Protein AF-A0A6C0JPF0-F1 (afdb_monomer_lite)

Secondary structure (DSSP, 8-state):
--PPPPHHHHHHHHHHHHHHHHHHHHHHHHHHHHTT-HHHHH-STT---HHHHHHHHHHHHHHHHHHHHHHHH--TT--------SHHHHHHHHHHHHHHHHHHHHHHHHHHHHHHHHTT-GGG--THHHHHHHHHHHHHHHHHHHHHHHHHHHHHHHHHHT-

Foldseek 3Di:
DQDDDDPVRLVVLVVVLVVVLVLLVVLLVLLVLVVVFPLQVPDPPLHAPSVLVSVLSVVCNVVSVVVSCCSNPDDPPDDPDDDPDPVVVVVVVVVLVVLLVSLVSLLSNLVSVVVSVVVPRPSSPDPSNVVSNVSSVVSVVSNVVVVVVVVVVVVVVVVVVVD

Sequence (163 aa):
MYLYMNTPQKSLVIILYIIITLIFVYTYYYLAQLNTCECFIKNEKYSVNIEFMKFFQVLEIFLFTLYVGMMVFFNSKIVKKKMKTPLPLLLSTISLALLIGINGYMSYNVFNLYNNIKEDCACSSGFFKYFVYYEGIVSFINVLRFVEIFGLIILVFLFNMLK

Radius of gyration: 20.32 Å; chains: 1; bounding box: 49×53×50 Å

pLDDT: mean 86.69, std 12.7, range [35.31, 97.62]

Organism: NCBI:txid1070528

Structure (mmCIF, N/CA/C/O backbone):
data_AF-A0A6C0JPF0-F1
#
_entry.id   AF-A0A6C0JPF0-F1
#
loop_
_atom_site.group_PDB
_atom_site.id
_atom_site.type_symbol
_atom_site.label_atom_id
_atom_site.label_alt_id
_atom_site.label_comp_id
_atom_site.label_asym_id
_atom_site.label_entity_id
_atom_site.label_seq_id
_atom_site.pdbx_PDB_ins_code
_atom_site.Cartn_x
_atom_site.Cartn_y
_atom_site.Cartn_z
_atom_site.occupancy
_atom_site.B_iso_or_equiv
_atom_site.auth_seq_id
_atom_site.auth_comp_id
_atom_site.auth_asym_id
_atom_site.auth_atom_id
_atom_site.pdbx_PDB_model_num
ATOM 1 N N . MET A 1 1 ? 11.630 -4.873 -22.545 1.00 35.31 1 MET A N 1
ATOM 2 C CA . MET A 1 1 ? 11.357 -3.962 -23.676 1.00 35.31 1 MET A CA 1
ATOM 3 C C . MET A 1 1 ? 10.944 -2.628 -23.072 1.00 35.31 1 MET A C 1
ATOM 5 O O . MET A 1 1 ? 9.812 -2.508 -22.639 1.00 35.31 1 MET A O 1
ATOM 9 N N . TYR A 1 2 ? 11.878 -1.689 -22.891 1.00 49.16 2 TYR A N 1
ATOM 10 C CA . TYR A 1 2 ? 11.557 -0.383 -22.300 1.00 49.16 2 TYR A CA 1
ATOM 11 C C . TYR A 1 2 ? 11.171 0.575 -23.427 1.00 49.16 2 TYR A C 1
ATOM 13 O O . TYR A 1 2 ? 12.017 0.932 -24.247 1.00 49.16 2 TYR A O 1
ATOM 21 N N . LEU A 1 3 ? 9.881 0.910 -23.500 1.00 53.88 3 LEU A N 1
ATOM 22 C CA . LEU A 1 3 ? 9.335 1.871 -24.454 1.00 53.88 3 LEU A CA 1
ATOM 23 C C . LEU A 1 3 ? 9.847 3.267 -24.091 1.00 53.88 3 LEU A C 1
ATOM 25 O O . LEU A 1 3 ? 9.712 3.708 -22.952 1.00 53.88 3 LEU A O 1
ATOM 29 N N . TYR A 1 4 ? 10.458 3.950 -25.056 1.00 67.31 4 TYR A N 1
ATOM 30 C CA . TYR A 1 4 ? 10.819 5.354 -24.904 1.00 67.31 4 TYR A CA 1
ATOM 31 C C . TYR A 1 4 ? 9.531 6.170 -24.738 1.00 67.31 4 TYR A C 1
ATOM 33 O O . TYR A 1 4 ? 8.690 6.172 -25.636 1.00 67.31 4 TYR A O 1
ATOM 41 N N . MET A 1 5 ? 9.351 6.816 -23.583 1.00 73.94 5 MET A N 1
ATOM 42 C CA . MET A 1 5 ? 8.176 7.652 -23.340 1.00 73.94 5 MET A CA 1
ATOM 43 C C . MET A 1 5 ? 8.322 8.997 -24.046 1.00 73.94 5 MET A C 1
ATOM 45 O O . MET A 1 5 ? 9.254 9.757 -23.766 1.00 73.94 5 MET A O 1
ATOM 49 N N . ASN A 1 6 ? 7.354 9.325 -24.896 1.00 83.00 6 ASN A N 1
ATOM 50 C CA . ASN A 1 6 ? 7.267 10.644 -25.514 1.00 83.00 6 ASN A CA 1
ATOM 51 C C . ASN A 1 6 ? 6.826 11.695 -24.477 1.00 83.00 6 ASN A C 1
ATOM 53 O O . ASN A 1 6 ? 6.171 11.373 -23.485 1.00 83.00 6 ASN A O 1
ATOM 57 N N . THR A 1 7 ? 7.134 12.971 -24.720 1.00 84.19 7 THR A N 1
ATOM 58 C CA . THR A 1 7 ? 6.789 14.103 -23.837 1.00 84.19 7 THR A CA 1
ATOM 59 C C . THR A 1 7 ? 5.347 14.093 -23.297 1.00 84.19 7 THR A C 1
ATOM 61 O O . THR A 1 7 ? 5.200 14.195 -22.079 1.00 84.19 7 THR A O 1
ATOM 64 N N . PRO A 1 8 ? 4.282 13.891 -24.107 1.00 88.00 8 PRO A N 1
ATOM 65 C CA . PRO A 1 8 ? 2.911 13.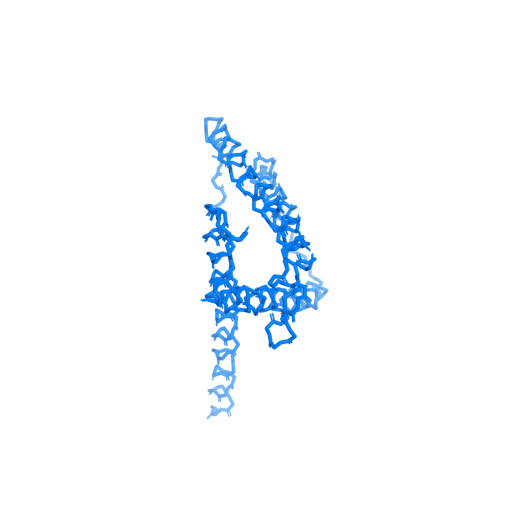871 -23.581 1.00 88.00 8 PRO A CA 1
ATOM 66 C C . PRO A 1 8 ? 2.654 12.722 -22.595 1.00 88.00 8 PRO A C 1
ATOM 68 O O . PRO A 1 8 ? 1.920 12.892 -21.625 1.00 88.00 8 PRO A O 1
ATOM 71 N N . GLN A 1 9 ? 3.293 11.565 -22.793 1.00 88.00 9 GLN A N 1
ATOM 72 C CA . GLN A 1 9 ? 3.166 10.431 -21.874 1.00 88.00 9 GLN A CA 1
ATOM 73 C C . GLN A 1 9 ? 3.822 10.742 -20.526 1.00 88.00 9 GLN A C 1
ATOM 75 O O . GLN A 1 9 ? 3.278 10.387 -19.484 1.00 88.00 9 GLN A O 1
ATOM 80 N N . LYS A 1 10 ? 4.968 11.438 -20.529 1.00 87.88 10 LYS A N 1
ATOM 81 C CA . LYS A 1 10 ? 5.640 11.865 -19.292 1.00 87.88 10 LYS A CA 1
ATOM 82 C C . LYS A 1 10 ? 4.772 12.838 -18.498 1.00 87.88 10 LYS A C 1
ATOM 84 O O . LYS A 1 10 ? 4.604 12.650 -17.298 1.00 87.88 10 LYS A O 1
ATOM 89 N N . SER A 1 11 ? 4.180 13.827 -19.168 1.00 90.88 11 SER A N 1
ATOM 90 C CA . SER A 1 11 ? 3.260 14.778 -18.534 1.00 90.88 11 SER A CA 1
ATOM 91 C C . SER A 1 11 ? 2.055 14.075 -17.909 1.00 90.88 11 SER A C 1
ATOM 93 O O . SER A 1 11 ? 1.725 14.353 -16.759 1.00 90.88 11 SER A O 1
ATOM 95 N N . LEU A 1 12 ? 1.443 13.119 -18.618 1.00 93.75 12 LEU A N 1
ATOM 96 C CA . LEU A 1 12 ? 0.330 12.331 -18.084 1.00 93.75 12 LEU A CA 1
ATOM 97 C C . LEU A 1 12 ? 0.730 11.549 -16.823 1.00 93.75 12 LEU A C 1
ATOM 99 O O . LEU A 1 12 ? 0.009 11.585 -15.829 1.00 93.75 12 LEU A O 1
ATOM 103 N N . VAL A 1 13 ? 1.889 10.882 -16.838 1.00 91.81 13 VAL A N 1
ATOM 104 C CA . VAL A 1 13 ? 2.395 10.140 -15.670 1.00 91.81 13 VAL A CA 1
ATOM 105 C C . VAL A 1 13 ? 2.629 11.063 -14.474 1.00 91.81 13 VAL A C 1
ATOM 107 O O . VAL A 1 13 ? 2.267 10.699 -13.359 1.00 91.81 13 VAL A O 1
ATOM 110 N N . ILE A 1 14 ? 3.170 12.265 -14.688 1.00 93.44 14 ILE A N 1
ATOM 111 C CA . ILE A 1 14 ? 3.379 13.247 -13.612 1.00 93.44 14 ILE A CA 1
ATOM 112 C C . ILE A 1 14 ? 2.041 13.720 -13.024 1.00 93.44 14 ILE A C 1
ATOM 114 O O . ILE A 1 14 ? 1.912 13.812 -11.806 1.00 93.44 14 ILE A O 1
ATOM 118 N N . ILE A 1 15 ? 1.031 13.977 -13.861 1.00 96.38 15 ILE A N 1
ATOM 119 C CA . ILE A 1 15 ? -0.308 14.367 -13.391 1.00 96.38 15 ILE A CA 1
ATOM 120 C C . ILE A 1 15 ? -0.919 13.254 -12.532 1.00 96.38 15 ILE A C 1
ATOM 122 O O . ILE A 1 15 ? -1.377 13.514 -11.420 1.00 96.38 15 ILE A O 1
ATOM 126 N N . LEU A 1 16 ? -0.879 12.008 -13.013 1.00 95.44 16 LEU A N 1
ATOM 127 C CA . LEU A 1 16 ? -1.376 10.853 -12.262 1.00 95.44 16 LEU A CA 1
ATOM 128 C C . LEU A 1 16 ? -0.615 10.657 -10.947 1.00 95.44 16 LEU A C 1
ATOM 130 O O . LEU A 1 16 ? -1.233 10.383 -9.922 1.00 95.44 16 LEU A O 1
ATOM 134 N N . TYR A 1 17 ? 0.705 10.850 -10.958 1.00 95.38 17 TYR A N 1
ATOM 135 C CA . TYR A 1 17 ? 1.533 10.797 -9.756 1.00 95.38 17 TYR A CA 1
ATOM 136 C C . TYR A 1 17 ? 1.073 11.807 -8.699 1.00 95.38 17 TYR A C 1
ATOM 138 O O . TYR A 1 17 ? 0.918 11.432 -7.537 1.00 95.38 17 TYR A O 1
ATOM 146 N N . ILE A 1 18 ? 0.802 13.057 -9.087 1.00 97.38 18 ILE A N 1
ATOM 147 C CA . ILE A 1 18 ? 0.314 14.089 -8.160 1.00 97.38 18 ILE A CA 1
ATOM 148 C C . ILE A 1 18 ? -1.039 13.681 -7.567 1.00 97.38 18 ILE A C 1
ATOM 150 O O . ILE A 1 18 ? -1.209 13.734 -6.351 1.00 97.38 18 ILE A O 1
ATOM 154 N N . ILE A 1 19 ? -1.980 13.226 -8.403 1.00 97.62 19 ILE A N 1
ATOM 155 C CA . ILE A 1 19 ? -3.320 12.807 -7.956 1.00 97.62 19 ILE A CA 1
ATOM 156 C C . ILE A 1 19 ? -3.225 11.653 -6.951 1.00 97.62 19 ILE A C 1
ATOM 158 O O . ILE A 1 19 ? -3.820 11.719 -5.878 1.00 97.62 19 ILE A O 1
ATOM 162 N N . ILE A 1 20 ? -2.455 10.612 -7.271 1.00 95.75 20 ILE A N 1
ATOM 163 C CA . ILE A 1 20 ? -2.297 9.439 -6.402 1.00 95.75 20 ILE A CA 1
ATOM 164 C C . ILE A 1 20 ? -1.583 9.822 -5.099 1.00 95.75 20 ILE A C 1
ATOM 166 O O . ILE A 1 20 ? -2.004 9.411 -4.021 1.00 95.75 20 ILE A O 1
ATOM 170 N N . THR A 1 21 ? -0.556 10.671 -5.168 1.00 96.88 21 THR A N 1
ATOM 171 C CA . THR A 1 21 ? 0.157 11.148 -3.973 1.00 96.88 21 THR A CA 1
ATOM 172 C C . THR A 1 21 ? -0.769 11.931 -3.043 1.00 96.88 21 THR A C 1
ATOM 174 O O . THR A 1 21 ? -0.703 11.753 -1.830 1.00 96.88 21 THR A O 1
ATOM 177 N N . LEU A 1 22 ? -1.676 12.755 -3.583 1.00 97.31 22 LEU A N 1
ATOM 178 C CA . LEU A 1 22 ? -2.685 13.439 -2.771 1.00 97.31 22 LEU A CA 1
ATOM 179 C C . LEU A 1 22 ? -3.591 12.441 -2.040 1.00 97.31 22 LEU A C 1
ATOM 181 O O . LEU A 1 22 ? -3.855 12.630 -0.856 1.00 97.31 22 LEU A O 1
ATOM 185 N N . ILE A 1 23 ? -4.021 11.362 -2.704 1.00 96.94 23 ILE A N 1
ATOM 186 C CA . ILE A 1 23 ? -4.823 10.304 -2.067 1.00 96.94 23 ILE A CA 1
ATOM 187 C C . ILE A 1 23 ? -4.065 9.686 -0.884 1.00 96.94 23 ILE A C 1
ATOM 189 O O . ILE A 1 23 ? -4.643 9.564 0.198 1.00 96.94 23 ILE A O 1
ATOM 193 N N . PHE A 1 24 ? -2.778 9.360 -1.043 1.00 96.12 24 PHE A N 1
ATOM 194 C CA . PHE A 1 24 ? -1.961 8.829 0.056 1.00 96.12 24 PHE A CA 1
ATOM 195 C C . PHE A 1 24 ? -1.817 9.823 1.213 1.00 96.12 24 PHE A C 1
ATOM 197 O O . PHE A 1 24 ? -1.998 9.461 2.374 1.00 96.12 24 PHE A O 1
ATOM 204 N N . VAL A 1 25 ? -1.576 11.103 0.914 1.00 97.56 25 VAL A N 1
ATOM 205 C CA . VAL A 1 25 ? -1.468 12.157 1.935 1.00 97.56 25 VAL A CA 1
ATOM 206 C C . VAL A 1 25 ? -2.774 12.314 2.720 1.00 97.56 25 VAL A C 1
ATOM 208 O O . VAL A 1 25 ? -2.754 12.374 3.950 1.00 97.56 25 VAL A O 1
ATOM 211 N N . TYR A 1 26 ? -3.928 12.337 2.053 1.00 97.31 26 TYR A N 1
ATOM 212 C CA . TYR A 1 26 ? -5.212 12.413 2.754 1.00 97.31 26 TYR A CA 1
ATOM 213 C C . TYR A 1 26 ? -5.538 11.140 3.542 1.00 97.31 26 TYR A C 1
ATOM 215 O O . TYR A 1 26 ? -6.127 11.225 4.621 1.00 97.31 26 TYR A O 1
ATOM 223 N N . THR A 1 27 ? -5.111 9.974 3.057 1.00 97.00 27 THR A N 1
ATOM 224 C CA . THR A 1 27 ? -5.230 8.709 3.793 1.00 97.00 27 THR A CA 1
ATOM 225 C C . THR A 1 27 ? -4.376 8.734 5.063 1.00 97.00 27 THR A C 1
ATOM 227 O O . THR A 1 27 ? -4.857 8.369 6.136 1.00 97.00 27 THR A O 1
ATOM 230 N N . TYR A 1 28 ? -3.160 9.283 4.996 1.00 97.38 28 TYR A N 1
ATOM 231 C CA . TYR A 1 28 ? -2.324 9.540 6.170 1.00 97.38 28 TYR A CA 1
ATOM 232 C C . TYR A 1 28 ? -3.012 10.475 7.177 1.00 97.38 28 TYR A C 1
ATOM 234 O O . TYR A 1 28 ? -3.031 10.182 8.374 1.00 97.38 28 TYR A O 1
ATOM 242 N N . TYR A 1 29 ? -3.614 11.580 6.721 1.00 96.44 29 TYR A N 1
ATOM 243 C CA . TYR A 1 29 ? -4.344 12.493 7.609 1.00 96.44 29 TYR A CA 1
ATOM 244 C C . TYR A 1 29 ? -5.557 11.830 8.263 1.00 96.44 29 TYR A C 1
ATOM 246 O O . TYR A 1 29 ? -5.791 12.032 9.454 1.00 96.44 29 TYR A O 1
ATOM 254 N N . TYR A 1 30 ? -6.294 11.005 7.520 1.00 95.62 30 TYR A N 1
ATOM 255 C CA . TYR A 1 30 ? -7.382 10.207 8.074 1.00 95.62 30 TYR A 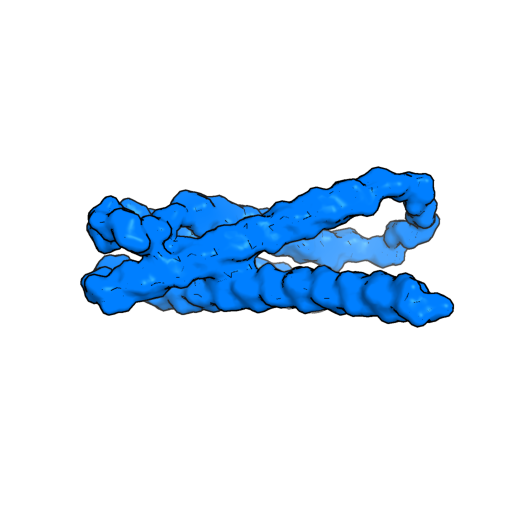CA 1
ATOM 256 C C . TYR A 1 30 ? -6.874 9.277 9.187 1.00 95.62 30 TYR A C 1
ATOM 258 O O . TYR A 1 30 ? -7.398 9.309 10.297 1.00 95.62 30 TYR A O 1
ATOM 266 N N . LEU A 1 31 ? -5.789 8.530 8.952 1.00 95.12 31 LEU A N 1
ATOM 267 C CA . LEU A 1 31 ? -5.161 7.695 9.983 1.00 95.12 31 LEU A CA 1
ATOM 268 C C . LEU A 1 31 ? -4.685 8.519 11.189 1.00 95.12 31 LEU A C 1
ATOM 270 O O . LEU A 1 31 ? -4.792 8.074 12.329 1.00 95.12 31 LEU A O 1
ATOM 274 N N . ALA A 1 32 ? -4.183 9.737 10.973 1.00 94.75 32 ALA A N 1
ATOM 275 C CA . ALA A 1 32 ? -3.797 10.624 12.065 1.00 94.75 32 ALA A CA 1
ATOM 276 C C . ALA A 1 32 ? -4.991 10.974 12.967 1.00 94.75 32 ALA A C 1
ATOM 278 O O . ALA A 1 32 ? -4.850 10.894 14.188 1.00 94.75 32 ALA A O 1
ATOM 279 N N . GLN A 1 33 ? -6.158 11.270 12.383 1.00 93.00 33 GLN A N 1
ATOM 280 C CA . GLN A 1 33 ? -7.397 11.548 13.120 1.00 93.00 33 GLN A CA 1
ATOM 281 C C . GLN A 1 33 ? -7.851 10.346 13.955 1.00 93.00 33 GLN A C 1
ATOM 283 O O . GLN A 1 33 ? -8.254 10.523 15.105 1.00 93.00 33 GLN A O 1
ATOM 288 N N . LEU A 1 34 ? -7.698 9.120 13.444 1.00 91.56 34 LEU A N 1
ATOM 289 C CA . LEU A 1 34 ? -8.076 7.909 14.181 1.00 91.56 34 LEU A CA 1
ATOM 290 C C . LEU A 1 34 ? -7.303 7.717 15.497 1.00 91.56 34 LEU A C 1
ATOM 292 O O . LEU A 1 34 ? -7.823 7.079 16.404 1.00 91.56 34 LEU A O 1
ATOM 296 N N . ASN A 1 35 ? -6.111 8.306 15.663 1.00 88.12 35 ASN A N 1
ATOM 297 C CA . ASN A 1 35 ? -5.391 8.248 16.950 1.00 88.12 35 ASN A CA 1
ATOM 298 C C . ASN A 1 35 ? -6.113 8.998 18.078 1.00 88.12 35 ASN A C 1
ATOM 300 O O . ASN A 1 35 ? -5.863 8.734 19.247 1.00 88.12 35 ASN A O 1
ATOM 304 N N . THR A 1 36 ? -6.985 9.949 17.736 1.00 89.50 36 THR A N 1
ATOM 305 C CA . THR A 1 36 ? -7.758 10.733 18.715 1.00 89.50 36 THR A CA 1
ATOM 306 C C . THR A 1 36 ? -9.129 10.132 19.020 1.00 89.50 36 THR A C 1
ATOM 308 O O . THR A 1 36 ? -9.852 10.627 19.878 1.00 89.50 36 THR A O 1
ATOM 311 N N . CYS A 1 37 ? -9.492 9.051 18.334 1.00 88.69 37 CYS A N 1
ATOM 312 C CA . CYS A 1 37 ? -10.780 8.391 18.474 1.00 88.69 37 CYS A CA 1
ATOM 313 C C . CYS A 1 37 ? -10.789 7.422 19.661 1.00 88.69 37 CYS A C 1
ATOM 315 O O . CYS A 1 37 ? -9.997 6.481 19.712 1.00 88.69 37 CYS A O 1
ATOM 317 N N . GLU A 1 38 ? -11.754 7.576 20.572 1.00 87.31 38 GLU A N 1
ATOM 318 C CA . GLU A 1 38 ? -11.852 6.734 21.774 1.00 87.31 38 GLU A CA 1
ATOM 319 C C . GLU A 1 38 ? -11.962 5.233 21.472 1.00 87.31 38 GLU A C 1
ATOM 321 O O . GLU A 1 38 ? -11.422 4.417 22.219 1.00 87.31 38 GLU A O 1
ATOM 326 N N . CYS A 1 39 ? -12.611 4.867 20.363 1.00 84.81 39 CYS A N 1
ATOM 327 C CA . CYS A 1 39 ? -12.789 3.472 19.959 1.00 84.81 39 CYS A CA 1
ATOM 328 C C . CYS A 1 39 ? -11.458 2.755 19.670 1.00 84.81 39 CYS A C 1
ATOM 330 O O . CYS A 1 39 ? -11.368 1.549 19.864 1.00 84.81 39 CYS A O 1
ATOM 332 N N . PHE A 1 40 ? -10.413 3.487 19.268 1.00 82.94 40 PHE A N 1
ATOM 333 C CA . PHE A 1 40 ? -9.078 2.923 19.038 1.00 82.94 40 PHE A CA 1
ATOM 334 C C . PHE A 1 40 ? -8.166 3.024 20.263 1.00 82.94 40 PHE A C 1
ATOM 336 O O . PHE A 1 40 ? -7.171 2.312 20.333 1.00 82.94 40 PHE A O 1
ATOM 343 N N . ILE A 1 41 ? -8.510 3.874 21.237 1.00 81.44 41 ILE A N 1
ATOM 344 C CA . ILE A 1 41 ? -7.764 4.020 22.495 1.00 81.44 41 ILE A CA 1
ATOM 345 C C . ILE A 1 41 ? -8.183 2.943 23.504 1.00 81.44 41 ILE A C 1
ATOM 347 O O . ILE A 1 41 ? -7.343 2.414 24.223 1.00 81.44 41 ILE A O 1
ATOM 351 N N . LYS A 1 42 ? -9.483 2.626 23.577 1.00 78.19 42 LYS A N 1
ATOM 352 C CA . LYS A 1 42 ? -10.060 1.779 24.637 1.00 78.19 42 LYS A CA 1
ATOM 353 C C . LYS A 1 42 ? -10.234 0.303 24.250 1.00 78.19 42 LYS A C 1
ATOM 355 O O . LYS A 1 42 ? -10.500 -0.511 25.130 1.00 78.19 42 LYS A O 1
ATOM 360 N N . ASN A 1 43 ? -10.132 -0.059 22.968 1.00 74.50 43 ASN A N 1
ATOM 361 C CA . ASN A 1 43 ? -10.391 -1.431 22.518 1.00 74.50 43 ASN A CA 1
ATOM 362 C C . ASN A 1 43 ? -9.114 -2.288 22.535 1.00 74.50 43 ASN A C 1
ATOM 364 O O . ASN A 1 43 ? -8.335 -2.299 21.583 1.00 74.50 43 ASN A O 1
ATOM 368 N N . GLU A 1 44 ? -8.912 -3.036 23.622 1.00 74.75 44 GLU A N 1
ATOM 369 C CA . GLU A 1 44 ? -7.766 -3.948 23.771 1.00 74.75 44 GLU A CA 1
ATOM 370 C C . GLU A 1 44 ? -7.889 -5.217 22.910 1.00 74.75 44 GLU A C 1
ATOM 372 O O . GLU A 1 44 ? -6.878 -5.816 22.539 1.00 74.75 44 GLU A O 1
ATOM 377 N N . LYS A 1 45 ? -9.116 -5.628 22.557 1.00 76.31 45 LYS A N 1
ATOM 378 C CA . LYS A 1 45 ? -9.376 -6.879 21.828 1.00 76.31 45 LYS A CA 1
ATOM 379 C C . LYS A 1 45 ? -8.947 -6.799 20.364 1.00 76.31 45 LYS A C 1
ATOM 381 O O . LYS A 1 45 ? -8.413 -7.770 19.831 1.00 76.31 45 LYS A O 1
ATOM 386 N N . TYR A 1 46 ? -9.171 -5.656 19.722 1.00 77.12 46 TYR A N 1
ATOM 387 C CA . TYR A 1 46 ? -8.748 -5.395 18.347 1.00 77.12 46 TYR A CA 1
ATOM 388 C C . TYR A 1 46 ? -7.783 -4.215 18.323 1.00 77.12 46 TYR A C 1
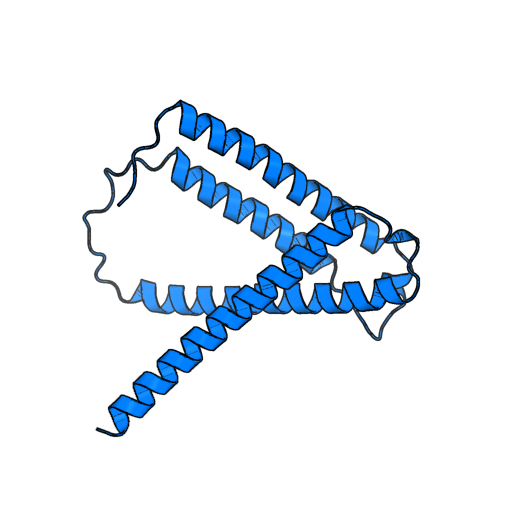ATOM 390 O O . TYR A 1 46 ? -8.063 -3.173 17.735 1.00 77.12 46 TYR A O 1
ATOM 398 N N . SER A 1 47 ? -6.631 -4.366 18.975 1.00 85.12 47 SER A N 1
ATOM 399 C CA . SER A 1 47 ? -5.615 -3.318 18.957 1.00 85.12 47 SER A CA 1
ATOM 400 C C . SER A 1 47 ? -5.149 -3.046 17.519 1.00 85.12 47 SER A C 1
ATOM 402 O O . SER A 1 47 ? -4.819 -3.956 16.748 1.00 85.12 47 SER A O 1
ATOM 404 N N . VAL A 1 48 ? -5.177 -1.768 17.140 1.00 91.19 48 VAL A N 1
ATOM 405 C CA . VAL A 1 48 ? -4.727 -1.282 15.832 1.00 91.19 48 VAL A CA 1
ATOM 406 C C . VAL A 1 48 ? -3.492 -0.432 16.053 1.00 91.19 48 VAL A C 1
ATOM 408 O O . VAL A 1 48 ? -3.527 0.568 16.766 1.00 91.19 48 VAL A O 1
ATOM 411 N N . ASN A 1 49 ? -2.397 -0.795 15.402 1.00 95.12 49 ASN A N 1
ATOM 412 C CA . ASN A 1 49 ? -1.190 0.007 15.383 1.00 95.12 49 ASN A CA 1
ATOM 413 C C . ASN A 1 49 ? -1.284 1.060 14.270 1.00 95.12 49 ASN A C 1
ATOM 415 O O . ASN A 1 49 ? -0.761 0.899 13.166 1.00 95.12 49 ASN A O 1
ATOM 419 N N . ILE A 1 50 ? -1.980 2.155 14.569 1.00 94.44 50 ILE A N 1
ATOM 420 C CA . ILE A 1 50 ? -2.192 3.265 13.631 1.00 94.44 50 ILE A CA 1
ATOM 421 C C . ILE A 1 50 ? -0.860 3.941 13.258 1.00 94.44 50 ILE A C 1
ATOM 423 O O . ILE A 1 50 ? -0.701 4.427 12.136 1.00 94.44 50 ILE A O 1
ATOM 427 N N . GLU A 1 51 ? 0.125 3.963 14.160 1.00 95.88 51 GLU A N 1
ATOM 428 C CA . GLU A 1 51 ? 1.460 4.497 13.866 1.00 95.88 51 GLU A CA 1
ATOM 429 C C . GLU A 1 51 ? 2.163 3.717 12.759 1.00 95.88 51 GLU A C 1
ATOM 431 O O . GLU A 1 51 ? 2.701 4.322 11.831 1.00 95.88 51 GLU A O 1
ATOM 436 N N . PHE A 1 52 ? 2.082 2.388 12.799 1.00 96.69 52 PHE A N 1
ATOM 437 C CA . PHE A 1 52 ? 2.582 1.550 11.723 1.00 96.69 52 PHE A CA 1
ATOM 438 C C . PHE A 1 52 ? 1.853 1.825 10.402 1.00 96.69 52 PHE A C 1
ATOM 440 O O . PHE A 1 52 ? 2.505 1.948 9.371 1.00 96.69 52 PHE A O 1
ATOM 447 N N . MET A 1 53 ? 0.525 1.976 10.412 1.00 97.12 53 MET A N 1
ATOM 448 C CA . MET A 1 53 ? -0.236 2.274 9.187 1.00 97.12 53 MET A CA 1
ATOM 449 C C . MET A 1 53 ? 0.161 3.631 8.579 1.00 97.12 53 MET A C 1
ATOM 451 O O . MET A 1 53 ? 0.299 3.759 7.365 1.00 97.12 53 MET A O 1
ATOM 455 N N . LYS A 1 54 ? 0.419 4.643 9.419 1.00 97.19 54 LYS A N 1
ATOM 456 C CA . LYS A 1 54 ? 0.978 5.936 8.985 1.00 97.19 54 LYS A CA 1
ATOM 457 C C . LYS A 1 54 ? 2.379 5.780 8.389 1.00 97.19 54 LYS A C 1
ATOM 459 O O . LYS A 1 54 ? 2.674 6.380 7.359 1.00 97.19 54 LYS A O 1
ATOM 464 N N . PHE A 1 55 ? 3.241 4.980 9.018 1.00 97.12 55 PHE A N 1
ATOM 465 C CA . PHE A 1 55 ? 4.568 4.668 8.485 1.00 97.12 55 PHE A CA 1
ATOM 466 C C . PHE A 1 55 ? 4.482 3.959 7.126 1.00 97.12 55 PHE A C 1
ATOM 468 O O . PHE A 1 55 ? 5.195 4.337 6.198 1.00 97.12 55 PHE A O 1
ATOM 475 N N . PHE A 1 56 ? 3.582 2.981 6.994 1.00 96.31 56 PHE A N 1
ATOM 476 C CA . PHE A 1 56 ? 3.325 2.269 5.744 1.00 96.31 56 PHE A CA 1
ATOM 477 C C . PHE A 1 56 ? 2.969 3.249 4.621 1.00 96.31 56 PHE A C 1
ATOM 479 O O . PHE A 1 56 ? 3.542 3.167 3.540 1.00 96.31 56 PHE A O 1
ATOM 486 N N . GLN A 1 57 ? 2.144 4.257 4.911 1.00 96.69 57 GLN A N 1
ATOM 487 C CA . GLN A 1 57 ? 1.805 5.286 3.931 1.00 96.69 57 GLN A CA 1
ATOM 488 C C . GLN A 1 57 ? 2.985 6.135 3.468 1.00 96.69 57 GLN A C 1
ATOM 490 O O . GLN A 1 57 ? 3.166 6.393 2.278 1.00 96.69 57 GLN A O 1
ATOM 495 N N . VAL A 1 58 ? 3.835 6.556 4.403 1.00 97.44 58 VAL A N 1
ATOM 496 C CA . VAL A 1 58 ? 5.058 7.292 4.055 1.00 97.44 58 VAL A CA 1
ATOM 497 C C . VAL A 1 58 ? 5.978 6.424 3.191 1.00 97.44 58 VAL A C 1
ATOM 499 O O . VAL A 1 58 ? 6.570 6.918 2.228 1.00 97.44 58 VAL A O 1
ATOM 502 N N . LEU A 1 59 ? 6.067 5.127 3.498 1.00 95.44 59 LEU A N 1
ATOM 503 C CA . LEU A 1 59 ? 6.827 4.168 2.706 1.00 95.44 59 LEU A CA 1
ATOM 504 C C . LEU A 1 59 ? 6.254 4.021 1.286 1.00 95.44 59 LEU A C 1
ATOM 506 O O . LEU A 1 59 ? 7.029 4.025 0.331 1.00 95.44 59 LEU A O 1
ATOM 510 N N . GLU A 1 60 ? 4.932 3.943 1.119 1.00 94.38 60 GLU A N 1
ATOM 511 C CA . GLU A 1 60 ? 4.293 3.876 -0.202 1.00 94.38 60 GLU A CA 1
ATOM 512 C C . GLU A 1 60 ? 4.549 5.133 -1.033 1.00 94.38 60 GLU A C 1
ATOM 514 O O . GLU A 1 60 ? 4.968 5.021 -2.186 1.00 94.38 60 GLU A O 1
ATOM 519 N N . ILE A 1 61 ? 4.399 6.324 -0.444 1.00 96.31 61 ILE A N 1
ATOM 520 C CA . ILE A 1 61 ? 4.724 7.592 -1.114 1.00 96.31 61 ILE A CA 1
ATOM 521 C C . ILE A 1 61 ? 6.187 7.589 -1.569 1.00 96.31 61 ILE A C 1
ATOM 523 O O . ILE A 1 61 ? 6.485 7.925 -2.719 1.00 96.31 61 ILE A O 1
ATOM 527 N N . PHE A 1 62 ? 7.107 7.177 -0.694 1.00 96.31 62 PHE A N 1
ATOM 528 C CA . PHE A 1 62 ? 8.531 7.109 -1.010 1.00 96.31 62 PHE A CA 1
ATOM 529 C C . PHE A 1 62 ? 8.822 6.140 -2.166 1.00 96.31 62 PHE A C 1
ATOM 531 O O . PHE A 1 62 ? 9.475 6.514 -3.145 1.00 96.31 62 PHE A O 1
ATOM 538 N N . LEU A 1 63 ? 8.304 4.911 -2.098 1.00 93.19 63 LEU A N 1
ATOM 539 C CA . LEU A 1 63 ? 8.505 3.893 -3.130 1.00 93.19 63 LEU A CA 1
ATOM 540 C C . LEU A 1 63 ? 7.862 4.293 -4.463 1.00 93.19 63 LEU A C 1
ATOM 542 O O . LEU A 1 63 ? 8.474 4.117 -5.519 1.00 93.19 63 LEU A O 1
ATOM 546 N N . PHE A 1 64 ? 6.664 4.875 -4.428 1.00 93.31 64 PHE A N 1
ATOM 547 C CA . PHE A 1 64 ? 5.973 5.358 -5.618 1.00 93.31 64 PHE A CA 1
ATOM 548 C C . PHE A 1 64 ? 6.730 6.517 -6.278 1.00 93.31 64 PHE A C 1
ATOM 550 O O . PHE A 1 64 ? 6.901 6.524 -7.499 1.00 93.31 64 PHE A O 1
ATOM 557 N N . THR A 1 65 ? 7.283 7.435 -5.479 1.00 93.88 65 THR A N 1
ATOM 558 C CA . THR A 1 65 ? 8.150 8.525 -5.957 1.00 93.88 65 THR A CA 1
ATOM 559 C C . THR A 1 65 ? 9.393 7.980 -6.655 1.00 93.88 65 THR A C 1
ATOM 561 O O . THR A 1 65 ? 9.715 8.410 -7.765 1.00 93.88 65 THR A O 1
ATOM 564 N N . LEU A 1 66 ? 10.075 6.997 -6.053 1.00 91.81 66 LEU A N 1
ATOM 565 C CA . LEU A 1 66 ? 11.226 6.342 -6.679 1.00 91.81 66 LEU A CA 1
ATOM 566 C C . LEU A 1 66 ? 10.841 5.664 -7.998 1.00 91.81 66 LEU A C 1
ATOM 568 O O . LEU A 1 66 ? 11.551 5.806 -8.992 1.00 91.81 66 LEU A O 1
ATOM 572 N N . TYR A 1 67 ? 9.715 4.951 -8.025 1.00 89.12 67 TYR A N 1
ATOM 573 C CA . TYR A 1 67 ? 9.235 4.251 -9.213 1.00 89.12 67 TYR A CA 1
ATOM 574 C C . TYR A 1 67 ? 8.919 5.208 -10.371 1.00 89.12 67 TYR A C 1
ATOM 576 O O . TYR A 1 67 ? 9.408 5.012 -11.487 1.00 89.12 67 TYR A O 1
ATOM 584 N N . VAL A 1 68 ? 8.164 6.278 -10.109 1.00 90.00 68 VAL A N 1
ATOM 585 C CA . VAL A 1 68 ? 7.852 7.307 -11.111 1.00 90.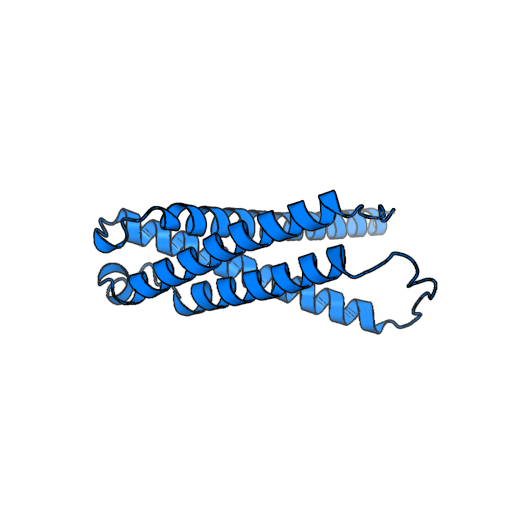00 68 VAL A CA 1
ATOM 586 C C . VAL A 1 68 ? 9.118 8.031 -11.563 1.00 90.00 68 VAL A C 1
ATOM 588 O O . VAL A 1 68 ? 9.319 8.212 -12.764 1.00 90.00 68 VAL A O 1
ATOM 591 N N . GLY A 1 69 ? 10.011 8.379 -10.632 1.00 87.19 69 GLY A N 1
ATOM 592 C CA . GLY A 1 69 ? 11.304 8.979 -10.950 1.00 87.19 69 GLY A CA 1
ATOM 593 C C . GLY A 1 69 ? 12.126 8.093 -11.888 1.00 87.19 69 GLY A C 1
ATOM 594 O O . GLY A 1 69 ? 12.622 8.561 -12.915 1.00 87.19 69 GLY A O 1
ATOM 595 N N . MET A 1 70 ? 12.196 6.790 -11.609 1.00 84.44 70 MET A N 1
ATOM 596 C CA . MET A 1 70 ? 12.848 5.841 -12.508 1.00 84.44 70 MET A CA 1
ATOM 597 C C . MET A 1 70 ? 12.189 5.832 -13.891 1.00 84.44 70 MET A C 1
ATOM 599 O O . MET A 1 70 ? 12.890 5.977 -14.884 1.00 84.44 70 MET A O 1
ATOM 603 N N . MET A 1 71 ? 10.861 5.742 -13.989 1.00 82.62 71 MET A N 1
ATOM 604 C CA . MET A 1 71 ? 10.179 5.715 -15.291 1.00 82.62 71 MET A CA 1
ATOM 605 C C . MET A 1 71 ? 10.356 6.995 -16.120 1.00 82.62 71 MET A C 1
ATOM 607 O O . MET A 1 71 ? 10.508 6.921 -17.338 1.00 82.62 71 MET A O 1
ATOM 611 N N . VAL A 1 72 ? 10.341 8.172 -15.489 1.00 85.94 72 VAL A N 1
ATOM 612 C CA . VAL A 1 72 ? 10.415 9.461 -16.197 1.00 85.94 72 VAL A CA 1
ATOM 613 C C . VAL A 1 72 ? 11.849 9.795 -16.630 1.00 85.94 72 VAL A C 1
ATOM 615 O O . VAL A 1 72 ? 12.051 10.331 -17.734 1.00 85.94 72 VAL A O 1
ATOM 618 N N . PHE A 1 73 ? 12.833 9.480 -15.778 1.00 79.38 73 PHE A N 1
ATOM 619 C CA . PHE A 1 73 ? 14.224 9.918 -15.935 1.00 79.38 73 PHE A CA 1
ATOM 620 C C . PHE A 1 73 ? 15.186 8.834 -16.443 1.00 79.38 73 PHE A C 1
ATOM 622 O O . PHE A 1 73 ? 16.197 9.187 -17.056 1.00 79.38 73 PHE A O 1
ATOM 629 N N . PHE A 1 74 ? 14.906 7.533 -16.276 1.00 76.88 74 PHE A N 1
ATOM 630 C CA . PHE A 1 74 ? 15.768 6.498 -16.861 1.00 76.88 74 PHE A CA 1
ATOM 631 C C . PHE A 1 74 ? 15.496 6.334 -18.360 1.00 76.88 74 PHE A C 1
ATOM 633 O O . PHE A 1 74 ? 14.566 5.658 -18.793 1.00 76.88 74 PHE A O 1
ATOM 640 N N . ASN A 1 75 ? 16.382 6.909 -19.175 1.00 60.19 75 ASN A N 1
ATOM 641 C CA . ASN A 1 75 ? 16.487 6.582 -20.595 1.00 60.19 75 ASN A CA 1
ATOM 642 C C . ASN A 1 75 ? 17.200 5.231 -20.782 1.00 60.19 75 ASN A C 1
ATOM 644 O O . ASN A 1 75 ? 18.251 4.975 -20.193 1.00 60.19 75 ASN A O 1
ATOM 648 N N . SER A 1 76 ? 16.667 4.386 -21.668 1.00 57.38 76 SER A N 1
ATOM 649 C CA . SER A 1 76 ? 17.039 2.976 -21.894 1.00 57.38 76 SER A CA 1
ATOM 650 C C . SER A 1 76 ? 18.448 2.700 -22.463 1.00 57.38 76 SER A C 1
ATOM 652 O O . SER A 1 76 ? 18.691 1.633 -23.024 1.00 57.38 76 SER A O 1
ATOM 654 N N . LYS A 1 77 ? 19.417 3.613 -22.316 1.00 56.06 77 LYS A N 1
ATOM 655 C CA . LYS A 1 77 ? 20.803 3.418 -22.790 1.00 56.06 77 LYS A CA 1
ATOM 656 C C . LYS A 1 77 ? 21.753 2.825 -21.749 1.00 56.06 77 LYS A C 1
ATOM 658 O O . LYS A 1 77 ? 22.917 2.590 -22.063 1.00 56.06 77 LYS A O 1
ATOM 663 N N . ILE A 1 78 ? 21.285 2.556 -20.534 1.00 60.41 78 ILE A N 1
ATOM 664 C CA . ILE A 1 78 ? 22.124 2.035 -19.454 1.00 60.41 78 ILE A CA 1
ATOM 665 C C . ILE A 1 78 ? 21.691 0.601 -19.135 1.00 60.41 78 ILE A C 1
ATOM 667 O O . ILE A 1 78 ? 20.507 0.290 -19.090 1.00 60.41 78 ILE A O 1
ATOM 671 N N . VAL A 1 79 ? 22.694 -0.246 -18.899 1.00 55.56 79 VAL A N 1
ATOM 672 C CA . VAL A 1 79 ? 22.647 -1.663 -18.493 1.00 55.56 79 VAL A CA 1
ATOM 673 C C . VAL A 1 79 ? 22.767 -2.694 -19.631 1.00 55.56 79 VAL A C 1
ATOM 675 O O . VAL A 1 79 ? 21.928 -3.563 -19.843 1.00 55.56 79 VAL A O 1
ATOM 678 N N . LYS A 1 80 ? 23.936 -2.692 -20.287 1.00 46.72 80 LYS A N 1
ATOM 679 C CA . LYS A 1 80 ? 24.600 -3.927 -20.744 1.00 46.72 80 LYS A CA 1
ATOM 680 C C . LYS A 1 80 ? 25.823 -4.202 -19.863 1.00 46.72 80 LYS A C 1
ATOM 682 O O . LYS A 1 80 ? 26.958 -4.028 -20.290 1.00 46.72 80 LYS A O 1
ATOM 687 N N . LYS A 1 81 ? 25.613 -4.616 -18.614 1.00 56.88 81 LYS A N 1
ATOM 688 C CA . LYS A 1 81 ? 26.670 -5.263 -17.821 1.00 56.88 81 LYS A CA 1
ATOM 689 C C . LYS A 1 81 ? 26.032 -6.300 -16.903 1.00 56.88 81 LYS A C 1
ATOM 691 O O . LYS A 1 81 ? 25.299 -5.950 -15.988 1.00 56.88 81 LYS A O 1
ATOM 696 N N . LYS A 1 82 ? 26.288 -7.584 -17.179 1.00 54.88 82 LYS A N 1
ATOM 697 C CA . LYS A 1 82 ? 25.935 -8.687 -16.274 1.00 54.88 82 LYS A CA 1
ATOM 698 C C . LYS A 1 82 ? 26.793 -8.547 -15.014 1.00 54.88 82 LYS A C 1
ATOM 700 O O . LYS A 1 82 ? 27.999 -8.776 -15.080 1.00 54.88 82 LYS A O 1
ATOM 705 N N . MET A 1 83 ? 26.196 -8.161 -13.887 1.00 52.66 83 MET A N 1
ATOM 706 C CA . MET A 1 83 ? 26.850 -8.293 -12.583 1.00 52.66 83 MET A CA 1
ATOM 707 C C . MET A 1 83 ? 26.963 -9.784 -12.242 1.00 52.66 83 MET A C 1
ATOM 709 O O . MET A 1 83 ? 25.964 -10.495 -12.235 1.00 52.66 83 MET A O 1
ATOM 713 N N . LYS A 1 84 ? 28.193 -10.258 -12.008 1.00 55.47 84 LYS A N 1
ATOM 714 C CA . LYS A 1 84 ? 28.523 -11.638 -11.610 1.00 55.47 84 LYS A CA 1
ATOM 715 C C . LYS A 1 84 ? 28.810 -11.727 -10.103 1.00 55.47 84 LYS A C 1
ATOM 717 O O . LYS A 1 84 ? 29.840 -12.262 -9.710 1.00 55.47 84 LYS A O 1
ATOM 722 N N . THR A 1 85 ? 27.964 -11.158 -9.249 1.00 58.38 85 THR A N 1
ATOM 723 C CA . THR A 1 85 ? 28.112 -11.309 -7.791 1.00 58.38 85 THR A CA 1
ATOM 724 C C . THR A 1 85 ? 26.906 -12.054 -7.212 1.00 58.38 85 THR A C 1
ATOM 726 O O . THR A 1 85 ? 25.809 -11.874 -7.731 1.00 58.38 85 THR A O 1
ATOM 729 N N . PRO A 1 86 ? 27.083 -12.900 -6.175 1.00 60.09 86 PRO A N 1
ATOM 730 C CA . PRO A 1 86 ? 25.998 -13.601 -5.468 1.00 60.09 86 PRO A CA 1
ATOM 731 C C . PRO A 1 86 ? 25.269 -12.722 -4.431 1.00 60.09 86 PRO A C 1
ATOM 733 O O . PRO A 1 86 ? 24.193 -13.078 -3.957 1.00 60.09 86 PRO A O 1
ATOM 736 N N . LEU A 1 87 ? 25.813 -11.536 -4.129 1.00 62.00 87 LEU A N 1
ATOM 737 C CA . LEU A 1 87 ? 25.212 -10.514 -3.261 1.00 62.00 87 LEU A CA 1
ATOM 738 C C . LEU A 1 87 ? 23.749 -10.122 -3.607 1.00 62.00 87 LEU A C 1
ATOM 740 O O . LEU A 1 87 ? 22.978 -9.888 -2.676 1.00 62.00 87 LEU A O 1
ATOM 744 N N . PRO A 1 88 ? 23.310 -10.096 -4.885 1.00 74.81 88 PRO A N 1
ATOM 745 C CA . PRO A 1 88 ? 21.923 -9.816 -5.249 1.00 74.81 88 PRO A CA 1
ATOM 746 C C . PRO A 1 88 ? 20.927 -10.837 -4.692 1.00 74.81 88 PRO A C 1
ATOM 748 O O . PRO A 1 88 ? 19.796 -10.461 -4.404 1.00 74.81 88 PRO A O 1
ATOM 751 N N . LEU A 1 89 ? 21.325 -12.104 -4.504 1.00 74.19 89 LEU A N 1
ATOM 752 C CA . LEU A 1 89 ? 20.405 -13.154 -4.059 1.00 74.19 89 LEU A CA 1
ATOM 753 C C . LEU A 1 89 ? 20.037 -12.991 -2.578 1.00 74.19 89 LEU A C 1
ATOM 755 O O . LEU A 1 89 ? 18.854 -12.989 -2.237 1.00 74.19 89 LEU A O 1
ATOM 759 N N . LEU A 1 90 ? 21.031 -12.783 -1.707 1.00 76.69 90 LEU A N 1
ATOM 760 C CA . LEU A 1 90 ? 20.795 -12.566 -0.276 1.00 76.69 90 LEU A CA 1
ATOM 761 C C . LEU A 1 90 ? 19.958 -11.302 -0.041 1.00 76.69 90 LEU A C 1
ATOM 763 O O . LEU A 1 90 ? 18.952 -11.356 0.662 1.00 76.69 90 LEU A O 1
ATOM 767 N N . LEU A 1 91 ? 20.326 -10.191 -0.691 1.00 77.50 91 LEU A N 1
ATOM 768 C CA . LEU A 1 91 ? 19.565 -8.941 -0.621 1.00 77.50 91 LEU A CA 1
ATOM 769 C C . LEU A 1 91 ? 18.128 -9.133 -1.117 1.00 77.50 91 LEU A C 1
ATOM 771 O O . LEU A 1 91 ? 17.202 -8.718 -0.432 1.00 77.50 91 LEU A O 1
ATOM 775 N N . SER A 1 92 ? 17.926 -9.829 -2.242 1.00 77.50 92 SER A N 1
ATOM 776 C CA . SER A 1 92 ? 16.577 -10.093 -2.762 1.00 77.50 92 SER A CA 1
ATOM 777 C C . SER A 1 92 ? 15.721 -10.928 -1.806 1.00 77.50 92 SER A C 1
ATOM 779 O O . SER A 1 92 ? 14.533 -10.656 -1.656 1.00 77.50 92 SER A O 1
ATOM 781 N N . THR A 1 93 ? 16.328 -11.890 -1.106 1.00 79.38 93 THR A N 1
ATOM 782 C CA . THR A 1 93 ? 15.624 -12.756 -0.150 1.00 79.38 93 THR A CA 1
ATOM 783 C C . THR A 1 93 ? 15.210 -11.971 1.095 1.00 79.38 93 THR A C 1
ATOM 785 O O . THR A 1 93 ? 14.070 -12.075 1.541 1.00 79.38 93 THR A O 1
ATOM 788 N N . ILE A 1 94 ? 16.106 -11.129 1.622 1.00 84.50 94 ILE A N 1
ATOM 789 C CA . ILE A 1 94 ? 15.808 -10.248 2.761 1.00 84.50 94 ILE A CA 1
ATOM 790 C C . ILE A 1 94 ? 14.715 -9.242 2.382 1.00 84.50 94 ILE A C 1
ATOM 792 O O . ILE A 1 94 ? 13.752 -9.073 3.127 1.00 84.50 94 ILE A O 1
ATOM 796 N N . SER A 1 95 ? 14.819 -8.609 1.209 1.00 85.25 95 SER A N 1
ATOM 797 C CA . SER A 1 95 ? 13.794 -7.685 0.714 1.00 85.25 95 SER A CA 1
ATOM 798 C C . SER A 1 95 ? 12.434 -8.365 0.560 1.00 85.25 95 SER A C 1
ATOM 800 O O . SER A 1 95 ? 11.422 -7.779 0.929 1.00 85.25 95 SER A O 1
ATOM 802 N N . LEU A 1 96 ? 12.400 -9.608 0.072 1.00 83.38 96 LEU A N 1
ATOM 803 C CA . LEU A 1 96 ? 11.169 -10.383 -0.060 1.00 83.38 96 LEU A CA 1
ATOM 804 C C . LEU A 1 96 ? 10.521 -10.673 1.301 1.00 83.38 96 LEU A C 1
ATOM 806 O O . LEU A 1 96 ? 9.327 -10.436 1.471 1.00 83.38 96 LEU A O 1
ATOM 810 N N . ALA A 1 97 ? 11.304 -11.138 2.278 1.00 86.94 97 ALA A N 1
ATOM 811 C CA . ALA A 1 97 ? 10.808 -11.407 3.627 1.00 86.94 97 ALA A CA 1
ATOM 812 C C . ALA A 1 97 ? 10.243 -10.138 4.289 1.00 86.94 97 ALA A C 1
ATOM 814 O O . ALA A 1 97 ? 9.160 -10.170 4.874 1.00 86.94 97 ALA A O 1
ATOM 815 N N . LEU A 1 98 ? 10.936 -9.004 4.133 1.00 89.12 98 LEU A N 1
ATOM 816 C CA . LEU A 1 98 ? 10.464 -7.705 4.616 1.00 89.12 98 LEU A CA 1
ATOM 817 C C . LEU A 1 98 ? 9.160 -7.282 3.937 1.00 89.12 98 LEU A C 1
ATOM 819 O O . LEU A 1 98 ? 8.244 -6.835 4.620 1.00 89.12 98 LEU A O 1
ATOM 823 N N . LEU A 1 99 ? 9.041 -7.454 2.618 1.00 88.81 99 LEU A N 1
ATOM 824 C CA . LEU A 1 99 ? 7.815 -7.124 1.887 1.00 88.81 99 LEU A CA 1
ATOM 825 C C . LEU A 1 99 ? 6.623 -7.946 2.381 1.00 88.81 99 LEU A C 1
ATOM 827 O O . LEU A 1 99 ? 5.557 -7.374 2.608 1.00 88.81 99 LEU A O 1
ATOM 831 N N . ILE A 1 100 ? 6.797 -9.253 2.592 1.00 91.44 100 ILE A N 1
ATOM 832 C CA . ILE A 1 100 ? 5.746 -10.116 3.148 1.00 91.44 100 ILE A CA 1
ATOM 833 C C . ILE A 1 100 ? 5.361 -9.643 4.551 1.00 91.44 100 ILE A C 1
ATOM 835 O O . ILE A 1 100 ? 4.176 -9.478 4.828 1.00 91.44 100 ILE A O 1
ATOM 839 N N . GLY A 1 101 ? 6.345 -9.382 5.417 1.00 93.62 101 GLY A N 1
ATOM 840 C CA . GLY A 1 101 ? 6.104 -8.922 6.784 1.00 93.62 101 GLY A CA 1
ATOM 841 C C . GLY A 1 101 ? 5.351 -7.592 6.838 1.00 93.62 101 GLY A C 1
ATOM 842 O O . GLY A 1 101 ? 4.342 -7.484 7.529 1.00 93.62 101 GLY A O 1
ATOM 843 N N . ILE A 1 102 ? 5.792 -6.599 6.061 1.00 94.94 102 ILE A N 1
ATOM 844 C CA . ILE A 1 102 ? 5.180 -5.265 6.013 1.00 94.94 102 ILE A CA 1
ATOM 845 C C . ILE A 1 102 ? 3.744 -5.342 5.470 1.00 94.94 102 ILE A C 1
ATOM 847 O O . ILE A 1 102 ? 2.830 -4.806 6.095 1.00 94.94 102 ILE A O 1
ATOM 851 N N . ASN A 1 103 ? 3.514 -6.045 4.354 1.00 95.50 103 ASN A N 1
ATOM 852 C CA . ASN A 1 103 ? 2.170 -6.191 3.778 1.00 95.50 103 ASN A CA 1
ATOM 853 C C . ASN A 1 103 ? 1.250 -7.025 4.687 1.00 95.50 103 ASN A C 1
ATOM 855 O O . ASN A 1 103 ? 0.081 -6.687 4.877 1.00 95.50 103 ASN A O 1
ATOM 859 N N . GLY A 1 104 ? 1.763 -8.099 5.287 1.00 96.44 104 GLY A N 1
ATOM 860 C CA . GLY A 1 104 ? 1.005 -8.932 6.219 1.00 96.44 104 GLY A CA 1
ATOM 861 C C . GLY A 1 104 ? 0.578 -8.151 7.455 1.00 96.44 104 GLY A C 1
ATOM 862 O O . GLY A 1 104 ? -0.589 -8.194 7.840 1.00 96.44 104 GLY A O 1
ATOM 863 N N . TYR A 1 105 ? 1.490 -7.362 8.024 1.00 97.25 105 TYR A N 1
ATOM 864 C CA . TYR A 1 105 ? 1.184 -6.534 9.182 1.00 97.25 105 TYR A CA 1
ATOM 865 C C . TYR A 1 105 ? 0.231 -5.378 8.839 1.00 97.25 105 TYR A C 1
ATOM 867 O O . TYR A 1 105 ? -0.665 -5.084 9.630 1.00 97.25 105 TYR A O 1
ATOM 875 N N . MET A 1 106 ? 0.328 -4.780 7.645 1.00 97.50 106 MET A N 1
ATOM 876 C CA . MET A 1 106 ? -0.665 -3.806 7.164 1.00 97.50 106 MET A CA 1
ATOM 877 C C . MET A 1 106 ? -2.054 -4.439 7.045 1.00 97.50 106 MET A C 1
ATOM 879 O O . MET A 1 106 ? -3.022 -3.919 7.595 1.00 97.50 106 MET A O 1
ATOM 883 N N . SER A 1 107 ? -2.144 -5.613 6.420 1.00 97.44 107 SER A N 1
ATOM 884 C CA . SER A 1 107 ? -3.401 -6.359 6.268 1.00 97.44 107 SER A CA 1
ATOM 885 C C . SER A 1 107 ? -4.037 -6.697 7.618 1.00 97.44 107 SER A C 1
ATOM 887 O O . SER A 1 107 ? -5.237 -6.504 7.808 1.00 97.44 107 SER A O 1
ATOM 889 N N . TYR A 1 108 ? -3.224 -7.157 8.572 1.00 96.94 108 TYR A N 1
ATOM 890 C CA . TYR A 1 108 ? -3.654 -7.453 9.938 1.00 96.94 108 TYR A CA 1
ATOM 891 C C . TYR A 1 108 ? -4.229 -6.215 10.641 1.00 96.94 108 TYR A C 1
ATOM 893 O O . TYR A 1 108 ? -5.323 -6.269 11.203 1.00 96.94 108 TYR A O 1
ATOM 901 N N . ASN A 1 109 ? -3.536 -5.075 10.562 1.00 96.31 109 ASN A N 1
ATOM 902 C CA . ASN A 1 109 ? -4.009 -3.834 11.175 1.00 96.31 109 ASN A CA 1
ATOM 903 C C . ASN A 1 109 ? -5.296 -3.318 10.524 1.00 96.31 109 ASN A C 1
ATOM 905 O O . ASN A 1 109 ? -6.193 -2.872 11.233 1.00 96.31 109 ASN A O 1
ATOM 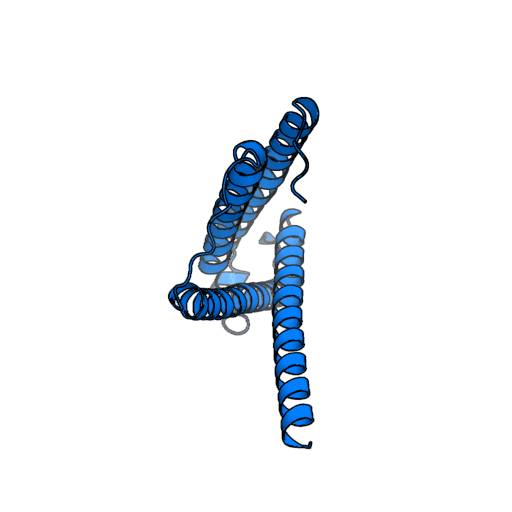909 N N . VAL A 1 110 ? -5.434 -3.431 9.200 1.00 96.44 110 VAL A N 1
ATOM 910 C CA . VAL A 1 110 ? -6.670 -3.067 8.490 1.00 96.44 110 VAL A CA 1
ATOM 911 C C . VAL A 1 110 ? -7.838 -3.975 8.883 1.00 96.44 110 VAL A C 1
ATOM 913 O O . VAL A 1 110 ? -8.961 -3.495 9.045 1.00 96.44 110 VAL A O 1
ATOM 916 N N . PHE A 1 111 ? -7.593 -5.269 9.091 1.00 95.44 111 PHE A N 1
ATOM 917 C CA . PHE A 1 111 ? -8.615 -6.193 9.583 1.00 95.44 111 PHE A CA 1
ATOM 918 C C . PHE A 1 111 ? -9.103 -5.810 10.990 1.00 95.44 111 PHE A C 1
ATOM 920 O O . PHE A 1 111 ? -10.309 -5.715 11.222 1.00 95.44 111 PHE A O 1
ATOM 927 N N . ASN A 1 112 ? -8.186 -5.505 11.913 1.00 93.12 112 ASN A N 1
ATOM 928 C CA . ASN A 1 112 ? -8.550 -5.018 13.249 1.00 93.12 112 ASN A CA 1
ATOM 929 C C . ASN A 1 112 ? -9.255 -3.655 13.192 1.00 93.12 112 ASN A C 1
ATOM 931 O O . ASN A 1 112 ? -10.230 -3.434 13.910 1.00 93.12 112 ASN A O 1
ATOM 935 N N . LEU A 1 113 ? -8.821 -2.767 12.291 1.00 93.19 113 LEU A N 1
ATOM 936 C CA . LEU A 1 113 ? -9.467 -1.480 12.045 1.00 93.19 113 LEU A CA 1
ATOM 937 C C . LEU A 1 113 ? -10.928 -1.667 11.626 1.00 93.19 113 LEU A C 1
ATOM 939 O O . LEU A 1 113 ? -11.813 -0.998 12.154 1.00 93.19 113 LEU A O 1
ATOM 943 N N . TYR A 1 114 ? -11.191 -2.588 10.699 1.00 92.88 114 TYR A N 1
ATOM 944 C CA . TYR A 1 114 ? -12.545 -2.928 10.274 1.00 92.88 114 TYR A CA 1
ATOM 945 C C . TYR A 1 114 ? -13.407 -3.429 11.441 1.00 92.88 114 TYR A C 1
ATOM 947 O O . TYR A 1 114 ? -14.536 -2.965 11.602 1.00 92.88 114 TYR A O 1
ATOM 955 N N . ASN A 1 115 ? -12.868 -4.314 12.285 1.00 90.56 115 ASN A N 1
ATOM 956 C CA . ASN A 1 115 ? -13.598 -4.837 13.442 1.00 90.56 115 ASN A CA 1
ATOM 957 C C . ASN A 1 115 ? -13.948 -3.736 14.456 1.00 90.56 115 ASN A C 1
ATOM 959 O O . ASN A 1 115 ? -15.092 -3.680 14.895 1.00 90.56 115 ASN A O 1
ATOM 963 N N . ASN A 1 116 ? -13.027 -2.810 14.744 1.00 87.06 116 ASN A N 1
ATOM 964 C CA . ASN A 1 116 ? -13.298 -1.661 15.620 1.00 87.06 116 ASN A CA 1
ATOM 965 C C . ASN A 1 116 ? -14.362 -0.713 15.059 1.00 87.06 116 ASN A C 1
ATOM 967 O O . ASN A 1 116 ? -15.210 -0.219 15.794 1.00 87.06 116 ASN A O 1
ATOM 971 N N . ILE A 1 117 ? -14.325 -0.440 13.753 1.00 89.25 117 ILE A N 1
ATOM 972 C CA . ILE A 1 117 ? -15.277 0.482 13.116 1.00 89.25 117 ILE A CA 1
ATOM 973 C C . ILE A 1 117 ? -16.687 -0.111 13.096 1.00 89.25 117 ILE A C 1
ATOM 975 O O . ILE A 1 117 ? -17.665 0.623 13.239 1.00 89.25 117 ILE A O 1
ATOM 979 N N . LYS A 1 118 ? -16.795 -1.435 12.939 1.00 84.88 118 LYS A N 1
ATOM 980 C CA . LYS A 1 118 ? -18.072 -2.154 12.954 1.00 84.88 118 LYS A CA 1
ATOM 981 C C . LYS A 1 118 ? -18.782 -2.072 14.312 1.00 84.88 118 LYS A C 1
ATOM 983 O O . LYS A 1 118 ? -20.006 -2.136 14.338 1.00 84.88 118 LYS A O 1
ATOM 988 N N . GLU A 1 119 ? -18.047 -1.896 15.409 1.00 76.88 119 GLU A N 1
ATOM 989 C CA . GLU A 1 119 ? -18.580 -1.739 16.774 1.00 76.88 119 GLU A CA 1
ATOM 990 C C . GLU A 1 119 ? -19.045 -0.293 17.082 1.00 76.88 119 GLU A C 1
ATOM 992 O O . GLU A 1 119 ? -18.966 0.166 18.216 1.00 76.88 119 GLU A O 1
ATOM 997 N N . ASP A 1 120 ? -19.575 0.411 16.073 1.00 71.12 120 ASP A N 1
ATOM 998 C CA . ASP A 1 120 ? -20.221 1.732 16.179 1.00 71.12 120 ASP A CA 1
ATOM 999 C C . ASP A 1 120 ? -19.275 2.911 16.510 1.00 71.12 120 ASP A C 1
ATOM 1001 O O . ASP A 1 120 ? -19.524 3.751 17.378 1.00 71.12 120 ASP A O 1
ATOM 1005 N N . CYS A 1 121 ? -18.159 3.021 15.775 1.00 82.06 121 CYS A N 1
ATOM 1006 C CA . CYS A 1 121 ? -17.229 4.141 15.941 1.00 82.06 121 CYS A CA 1
ATOM 1007 C C . CYS A 1 121 ? -17.571 5.356 15.053 1.00 82.06 121 CYS A C 1
ATOM 1009 O O . CYS A 1 121 ? -17.064 5.493 13.934 1.00 82.06 121 CYS A O 1
ATOM 1011 N N . ALA A 1 122 ? -18.376 6.289 15.575 1.00 83.19 122 ALA A N 1
ATOM 1012 C CA . ALA A 1 122 ? -18.847 7.476 14.846 1.00 83.19 122 ALA A CA 1
ATOM 1013 C C . ALA A 1 122 ? -17.721 8.369 14.284 1.00 83.19 122 ALA A C 1
ATOM 1015 O O . ALA A 1 122 ? -17.825 8.874 13.170 1.00 83.19 122 ALA A O 1
ATOM 1016 N N . CYS A 1 123 ? -16.609 8.528 15.008 1.00 85.31 123 CYS A N 1
ATOM 1017 C CA . CYS A 1 123 ? -15.501 9.393 14.579 1.00 85.31 123 CYS A CA 1
ATOM 1018 C C . CYS A 1 123 ? -14.681 8.823 13.401 1.00 85.31 123 CYS A C 1
ATOM 1020 O O . CYS A 1 123 ? -13.861 9.529 12.822 1.00 85.31 123 CYS A O 1
ATOM 1022 N N . SER A 1 124 ? -14.920 7.566 13.011 1.00 87.31 124 SER A N 1
ATOM 1023 C CA . SER A 1 124 ? -14.286 6.929 11.846 1.00 87.31 124 SER A CA 1
ATOM 1024 C C . SER A 1 124 ? -15.047 7.157 10.528 1.00 87.31 124 SER A C 1
ATOM 1026 O O . SER A 1 124 ? -14.714 6.582 9.486 1.00 87.31 124 SER A O 1
ATOM 1028 N N . SER A 1 125 ? -16.097 7.989 10.535 1.00 79.44 125 SER A N 1
ATOM 1029 C CA . SER A 1 125 ? -16.887 8.278 9.340 1.00 79.44 125 SER A CA 1
ATOM 1030 C C . SER A 1 125 ? -16.104 9.164 8.361 1.00 79.44 125 SER A C 1
ATOM 1032 O O . SER A 1 125 ? -16.099 10.387 8.470 1.00 79.44 125 SER A O 1
ATOM 1034 N N . GLY A 1 126 ? -15.451 8.555 7.373 1.00 86.19 126 GLY A N 1
ATOM 1035 C CA . GLY A 1 126 ? -14.761 9.282 6.307 1.00 86.19 126 GLY A CA 1
ATOM 1036 C C . GLY A 1 126 ? -14.654 8.473 5.020 1.00 86.19 126 GLY A C 1
ATOM 1037 O O . GLY A 1 126 ? -14.691 7.245 5.046 1.00 86.19 126 GLY A O 1
ATOM 1038 N N . PHE A 1 127 ? -14.508 9.152 3.879 1.00 91.12 127 PHE A N 1
ATOM 1039 C CA . PHE A 1 127 ? -14.295 8.498 2.580 1.00 91.12 127 PHE A CA 1
ATOM 1040 C C . PHE A 1 127 ? -12.961 7.735 2.533 1.00 91.12 127 PHE A C 1
ATOM 1042 O O . PHE A 1 127 ? -12.888 6.631 1.999 1.00 91.12 127 PHE A O 1
ATOM 1049 N N . PHE A 1 128 ? -11.924 8.272 3.181 1.00 93.25 128 PHE A N 1
ATOM 1050 C CA . PHE A 1 128 ? -10.586 7.674 3.207 1.00 93.25 128 PHE A CA 1
ATOM 1051 C C . PHE A 1 128 ? -10.503 6.336 3.950 1.00 93.25 128 PHE A C 1
ATOM 1053 O O . PHE A 1 128 ? -9.564 5.579 3.718 1.00 93.25 128 PHE A O 1
ATOM 1060 N N . LYS A 1 129 ? -11.526 5.959 4.732 1.00 93.25 129 LYS A N 1
ATOM 1061 C CA . LYS A 1 129 ? -11.620 4.609 5.308 1.00 93.25 129 LYS A CA 1
ATOM 1062 C C . LYS A 1 129 ? -11.611 3.518 4.233 1.00 93.25 129 LYS A C 1
ATOM 1064 O O . LYS A 1 129 ? -11.015 2.466 4.432 1.00 93.25 129 LYS A O 1
ATOM 1069 N N . TYR A 1 130 ? -12.234 3.782 3.081 1.00 94.44 130 TYR A N 1
ATOM 1070 C CA . TYR A 1 130 ? -12.306 2.818 1.985 1.00 94.44 130 TYR A CA 1
ATOM 1071 C C . TYR A 1 130 ? -10.952 2.635 1.296 1.00 94.44 130 TYR A C 1
ATOM 1073 O O . TYR A 1 130 ? -10.650 1.528 0.861 1.00 94.44 130 TYR A O 1
ATOM 1081 N N . PHE A 1 131 ? -10.119 3.680 1.249 1.00 95.50 131 PHE A N 1
ATOM 1082 C CA . PHE A 1 131 ? -8.745 3.565 0.757 1.00 95.50 131 PHE A CA 1
ATOM 1083 C C . PHE A 1 131 ? -7.888 2.714 1.690 1.00 95.50 131 PHE A C 1
ATOM 1085 O O . PHE A 1 131 ? -7.234 1.789 1.223 1.00 95.50 131 PHE A O 1
ATOM 1092 N N . VAL A 1 132 ? -7.996 2.924 3.005 1.00 96.12 132 VAL A N 1
ATOM 1093 C CA . VAL A 1 132 ? -7.310 2.076 3.993 1.00 96.12 132 VAL A CA 1
ATOM 1094 C C . VAL A 1 132 ? -7.740 0.606 3.868 1.00 96.12 132 VAL A C 1
ATOM 1096 O O . VAL A 1 132 ? -6.909 -0.300 3.926 1.00 96.12 132 VAL A O 1
ATOM 1099 N N . TYR A 1 133 ? -9.034 0.341 3.654 1.00 96.19 133 TYR A N 1
ATOM 1100 C CA . TYR A 1 133 ? -9.523 -1.021 3.408 1.00 96.19 133 TYR A CA 1
ATOM 1101 C C . TYR A 1 133 ? -8.975 -1.615 2.113 1.00 96.19 133 TYR A C 1
ATOM 1103 O O . TYR A 1 133 ? -8.534 -2.764 2.102 1.00 96.19 133 TYR A O 1
ATOM 1111 N N . TYR A 1 134 ? -8.975 -0.833 1.035 1.00 96.12 134 TYR A N 1
ATOM 1112 C CA . TYR A 1 134 ? -8.400 -1.242 -0.239 1.00 96.12 134 TYR A CA 1
ATOM 1113 C C . TYR A 1 134 ? -6.915 -1.604 -0.096 1.00 96.12 134 TYR A C 1
ATOM 1115 O O . TYR A 1 134 ?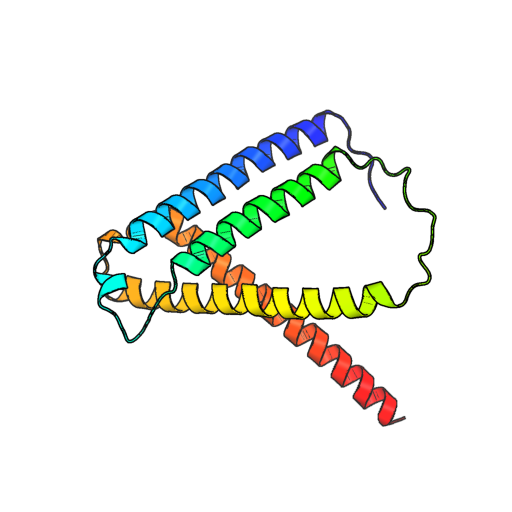 -6.501 -2.658 -0.571 1.00 96.12 134 TYR A O 1
ATOM 1123 N N . GLU A 1 135 ? -6.132 -0.803 0.625 1.00 95.31 135 GLU A N 1
ATOM 1124 C CA . GLU A 1 135 ? -4.713 -1.069 0.891 1.00 95.31 135 GLU A CA 1
ATOM 1125 C C . GLU A 1 135 ? -4.493 -2.358 1.669 1.00 95.31 135 GLU A C 1
ATOM 1127 O O . GLU A 1 135 ? -3.619 -3.147 1.310 1.00 95.31 135 GLU A O 1
ATOM 1132 N N . GLY A 1 136 ? -5.307 -2.620 2.693 1.00 96.31 136 GLY A N 1
ATOM 1133 C CA . GLY A 1 136 ? -5.247 -3.886 3.421 1.00 96.31 136 GLY A CA 1
ATOM 1134 C C . GLY A 1 136 ? -5.564 -5.086 2.531 1.00 96.31 136 GLY A C 1
ATOM 1135 O O . GLY A 1 136 ? -4.864 -6.092 2.593 1.00 96.31 136 GLY A O 1
ATOM 1136 N N . ILE A 1 137 ? -6.568 -4.977 1.654 1.00 97.19 137 ILE A N 1
ATOM 1137 C CA . ILE A 1 137 ? -6.923 -6.045 0.705 1.00 97.19 137 ILE A CA 1
ATOM 1138 C C . ILE A 1 137 ? -5.789 -6.280 -0.298 1.00 97.19 137 ILE A C 1
ATOM 1140 O O . ILE A 1 137 ? -5.395 -7.423 -0.521 1.00 97.19 137 ILE A O 1
ATOM 1144 N N . VAL A 1 138 ? -5.238 -5.219 -0.892 1.00 96.44 138 VAL A N 1
ATOM 1145 C CA . VAL A 1 138 ? -4.115 -5.323 -1.836 1.00 96.44 138 VAL A CA 1
ATOM 1146 C C . VAL A 1 138 ? -2.882 -5.908 -1.150 1.00 96.44 138 VAL A C 1
ATOM 1148 O O . VAL A 1 138 ? -2.237 -6.798 -1.705 1.00 96.44 138 VAL A O 1
ATOM 1151 N N . SER A 1 139 ? -2.590 -5.473 0.075 1.00 95.38 139 SER A N 1
ATOM 1152 C CA . SER A 1 139 ? -1.499 -6.012 0.888 1.00 95.38 139 SER A CA 1
ATOM 1153 C C . SER A 1 139 ? -1.693 -7.505 1.160 1.00 95.38 139 SER A C 1
ATOM 1155 O O . SER A 1 139 ? -0.756 -8.291 1.008 1.00 95.38 139 SER A O 1
ATOM 1157 N N . PHE A 1 140 ? -2.920 -7.931 1.465 1.00 96.69 140 PHE A N 1
ATOM 1158 C CA . PHE A 1 140 ? -3.240 -9.335 1.703 1.00 96.69 140 PHE A CA 1
ATOM 1159 C C . PHE A 1 140 ? -3.080 -10.172 0.429 1.00 96.69 140 PHE A C 1
ATOM 1161 O O . PHE A 1 140 ? -2.453 -11.231 0.455 1.00 96.69 140 PHE A O 1
ATOM 1168 N N . ILE A 1 141 ? -3.566 -9.668 -0.712 1.00 96.31 141 ILE A N 1
ATOM 1169 C CA . ILE A 1 141 ? -3.367 -10.299 -2.025 1.00 96.31 141 ILE A CA 1
ATOM 1170 C C . ILE A 1 141 ? -1.871 -10.438 -2.336 1.00 96.31 141 ILE A C 1
ATOM 1172 O O . ILE A 1 141 ? -1.446 -11.481 -2.833 1.00 96.31 141 ILE A O 1
ATOM 1176 N N . ASN A 1 142 ? -1.055 -9.427 -2.027 1.00 92.62 142 ASN A N 1
ATOM 1177 C CA . ASN A 1 142 ? 0.394 -9.500 -2.218 1.00 92.62 142 ASN A CA 1
ATOM 1178 C C . ASN A 1 142 ? 1.024 -10.605 -1.363 1.00 92.62 142 ASN A C 1
ATOM 1180 O O . ASN A 1 142 ? 1.835 -11.374 -1.877 1.00 92.62 142 ASN A O 1
ATOM 1184 N N . VAL A 1 143 ? 0.620 -10.744 -0.097 1.00 94.25 143 VAL A N 1
ATOM 1185 C CA . VAL A 1 143 ? 1.071 -11.851 0.761 1.00 94.25 143 VAL A CA 1
ATOM 1186 C C . VAL A 1 143 ? 0.687 -13.204 0.159 1.00 94.25 143 VAL A C 1
ATOM 1188 O O . VAL A 1 143 ? 1.547 -14.076 0.042 1.00 94.25 143 VAL A O 1
ATOM 1191 N N . LEU A 1 144 ? -0.563 -13.372 -0.288 1.00 94.06 144 LEU A N 1
ATOM 1192 C CA . LEU A 1 144 ? -1.021 -14.619 -0.910 1.00 94.06 144 LEU A CA 1
ATOM 1193 C C . LEU A 1 144 ? -0.222 -14.978 -2.166 1.00 94.06 144 LEU A C 1
ATOM 1195 O O . LEU A 1 144 ? 0.168 -16.132 -2.320 1.00 94.06 144 LEU A O 1
ATOM 1199 N N . ARG A 1 145 ? 0.090 -13.999 -3.023 1.00 92.50 145 ARG A N 1
ATOM 1200 C CA . ARG A 1 145 ? 0.940 -14.213 -4.207 1.00 92.50 145 ARG A CA 1
ATOM 1201 C C . ARG A 1 145 ? 2.319 -14.750 -3.833 1.00 92.50 145 ARG A C 1
ATOM 1203 O O . ARG A 1 145 ? 2.846 -15.624 -4.514 1.00 92.50 145 ARG A O 1
ATOM 1210 N N . PHE A 1 146 ? 2.915 -14.255 -2.750 1.00 89.12 146 PHE A N 1
ATOM 1211 C CA . PHE A 1 146 ? 4.208 -14.764 -2.293 1.00 89.12 146 PHE A CA 1
ATOM 1212 C C . PHE A 1 146 ? 4.113 -16.179 -1.722 1.00 89.12 146 PHE A C 1
ATOM 1214 O O . PHE A 1 146 ? 4.985 -17.002 -2.002 1.00 89.12 146 PHE A O 1
ATOM 1221 N N . VAL A 1 147 ? 3.048 -16.481 -0.975 1.00 90.31 147 VAL A N 1
ATOM 1222 C CA . VAL A 1 147 ? 2.774 -17.840 -0.485 1.00 90.31 147 VAL A CA 1
ATOM 1223 C C . VAL A 1 147 ? 2.588 -18.811 -1.655 1.00 90.31 147 VAL A C 1
ATOM 1225 O O . VAL A 1 147 ? 3.164 -19.896 -1.638 1.00 90.31 147 VAL A O 1
ATOM 1228 N N . GLU A 1 148 ? 1.856 -18.411 -2.696 1.00 91.19 148 GLU A N 1
ATOM 1229 C CA . GLU A 1 148 ? 1.662 -19.199 -3.918 1.00 91.19 148 GLU A CA 1
ATOM 1230 C C . GLU A 1 148 ? 2.995 -19.496 -4.618 1.00 91.19 148 GLU A C 1
ATOM 1232 O O . GLU A 1 148 ? 3.298 -20.656 -4.899 1.00 91.19 148 GLU A O 1
ATOM 1237 N N . ILE A 1 149 ? 3.832 -18.475 -4.837 1.00 90.19 149 ILE A N 1
ATOM 1238 C CA . ILE A 1 149 ? 5.163 -18.644 -5.441 1.00 90.19 149 ILE A CA 1
ATOM 1239 C C . ILE A 1 149 ? 6.012 -19.618 -4.618 1.00 90.19 149 ILE A C 1
ATOM 1241 O O . ILE A 1 149 ? 6.658 -20.503 -5.181 1.00 90.19 149 ILE A O 1
ATOM 1245 N N . PHE A 1 150 ? 6.005 -19.486 -3.291 1.00 88.31 150 PHE A N 1
ATOM 1246 C CA . PHE A 1 150 ? 6.753 -20.381 -2.413 1.00 88.31 150 PHE A CA 1
ATOM 1247 C C . PHE A 1 150 ? 6.236 -21.825 -2.491 1.00 88.31 150 PHE A C 1
ATOM 1249 O O . PHE A 1 150 ? 7.030 -22.760 -2.606 1.00 88.31 150 PHE A O 1
ATOM 1256 N N . GLY A 1 151 ? 4.913 -22.010 -2.521 1.00 91.69 151 GLY A N 1
ATOM 1257 C CA . GLY A 1 151 ? 4.280 -23.312 -2.728 1.00 91.69 151 GLY A CA 1
ATOM 1258 C C . GLY A 1 151 ? 4.678 -23.954 -4.059 1.00 91.69 151 GLY A C 1
ATOM 1259 O O . GLY A 1 151 ? 5.041 -25.129 -4.089 1.00 91.69 151 GLY A O 1
ATOM 1260 N N . LEU A 1 152 ? 4.702 -23.181 -5.149 1.00 92.81 152 LEU A N 1
ATOM 1261 C CA . LEU A 1 152 ? 5.150 -23.656 -6.462 1.00 92.81 152 LEU A CA 1
ATOM 1262 C C . LEU A 1 152 ? 6.625 -24.079 -6.453 1.00 92.81 152 LEU A C 1
ATOM 1264 O O . LEU A 1 152 ? 6.961 -25.117 -7.021 1.00 92.81 152 LEU A O 1
ATOM 1268 N N . ILE A 1 153 ? 7.503 -23.322 -5.784 1.00 90.81 153 ILE A N 1
ATOM 1269 C CA . ILE A 1 153 ? 8.925 -23.680 -5.642 1.00 90.81 153 ILE A CA 1
ATOM 1270 C C . ILE A 1 153 ? 9.074 -25.015 -4.902 1.00 90.81 153 ILE A C 1
ATOM 1272 O O . ILE A 1 153 ? 9.820 -25.883 -5.359 1.00 90.81 153 ILE A O 1
ATOM 1276 N N . ILE A 1 154 ? 8.347 -25.203 -3.795 1.00 93.25 154 ILE A N 1
ATOM 1277 C CA . ILE A 1 154 ? 8.353 -26.464 -3.039 1.00 93.25 154 ILE A CA 1
ATOM 1278 C C . ILE A 1 154 ? 7.868 -27.617 -3.917 1.00 93.25 154 ILE A C 1
ATOM 1280 O O . ILE A 1 154 ? 8.522 -28.656 -3.964 1.00 93.25 154 ILE A O 1
ATOM 1284 N N . LEU A 1 155 ? 6.758 -27.440 -4.639 1.00 94.75 155 LEU A N 1
ATOM 1285 C CA . LEU A 1 155 ? 6.222 -28.472 -5.527 1.00 94.75 155 LEU A CA 1
ATOM 1286 C C . LEU A 1 155 ? 7.247 -28.884 -6.586 1.00 94.75 155 LEU A C 1
ATOM 1288 O O . LEU A 1 155 ? 7.506 -30.074 -6.747 1.00 94.75 155 LEU A O 1
ATOM 1292 N N . VAL A 1 156 ? 7.883 -27.922 -7.263 1.00 94.31 156 VAL A N 1
ATOM 1293 C CA . VAL A 1 156 ? 8.935 -28.200 -8.257 1.00 94.31 156 VAL A CA 1
ATOM 1294 C C . VAL A 1 156 ? 10.107 -28.957 -7.630 1.00 94.31 156 VAL A C 1
ATOM 1296 O O . VAL A 1 156 ? 10.615 -29.905 -8.229 1.00 94.31 156 VAL A O 1
ATOM 1299 N N . PHE A 1 157 ? 10.529 -28.571 -6.425 1.00 93.50 157 PHE A N 1
ATOM 1300 C CA . PHE A 1 157 ? 11.603 -29.259 -5.714 1.00 93.50 157 PHE A CA 1
ATOM 1301 C C . PHE A 1 157 ? 11.232 -30.712 -5.389 1.00 93.50 157 PHE A C 1
ATOM 1303 O O . PHE A 1 157 ? 12.005 -31.619 -5.692 1.00 93.50 157 PHE A O 1
ATOM 1310 N N . LEU A 1 158 ? 10.032 -30.948 -4.850 1.00 95.06 158 LEU A N 1
ATOM 1311 C CA . LEU A 1 158 ? 9.532 -32.293 -4.553 1.00 95.06 158 LEU A CA 1
ATOM 1312 C C . LEU A 1 158 ? 9.443 -33.158 -5.817 1.00 95.06 158 LEU A C 1
ATOM 1314 O O . LEU A 1 158 ? 9.904 -34.295 -5.807 1.00 95.06 158 LEU A O 1
ATOM 1318 N N . PHE A 1 159 ? 8.924 -32.616 -6.925 1.00 95.00 159 PHE A N 1
ATOM 1319 C CA . PHE A 1 159 ? 8.867 -33.329 -8.207 1.00 95.00 159 PHE A CA 1
ATOM 1320 C C . PHE A 1 159 ? 10.251 -33.711 -8.744 1.00 95.00 159 PHE A C 1
ATOM 1322 O O . PHE A 1 159 ? 10.397 -34.781 -9.329 1.00 95.00 159 PHE A O 1
ATOM 1329 N N . ASN A 1 160 ? 11.261 -32.859 -8.556 1.00 93.12 160 ASN A N 1
ATOM 1330 C CA . ASN A 1 160 ? 12.628 -33.153 -8.987 1.00 93.12 160 ASN A CA 1
ATOM 1331 C C . ASN A 1 160 ? 13.320 -34.194 -8.102 1.00 93.12 160 ASN A C 1
ATOM 1333 O O . ASN A 1 160 ? 14.127 -34.953 -8.617 1.00 93.12 160 ASN A O 1
ATOM 1337 N N . MET A 1 161 ? 13.006 -34.247 -6.806 1.00 89.25 161 MET A N 1
ATOM 1338 C CA . MET A 1 161 ? 13.541 -35.261 -5.885 1.00 89.25 161 MET A CA 1
ATOM 1339 C C . MET A 1 161 ? 12.923 -36.651 -6.091 1.00 89.25 161 MET A C 1
ATOM 1341 O O . MET A 1 161 ? 13.497 -37.645 -5.658 1.00 89.25 161 MET A O 1
ATOM 1345 N N . LEU A 1 162 ? 11.737 -36.719 -6.703 1.00 84.62 162 LEU A N 1
ATOM 1346 C CA . LEU A 1 162 ? 11.036 -37.969 -7.016 1.00 84.62 162 LEU A CA 1
ATOM 1347 C C . LEU A 1 162 ? 11.466 -38.599 -8.355 1.00 84.62 162 LEU A C 1
ATOM 1349 O O . LEU A 1 162 ? 11.010 -39.699 -8.664 1.00 84.62 162 LEU A O 1
ATOM 1353 N N . LYS A 1 163 ? 12.291 -37.912 -9.155 1.00 67.75 163 LYS A N 1
ATOM 1354 C CA . LYS A 1 163 ? 12.906 -38.445 -10.380 1.00 67.75 163 LYS A CA 1
ATOM 1355 C C . LYS A 1 163 ? 14.280 -39.025 -10.085 1.00 67.75 163 LYS A C 1
ATOM 1357 O O . LYS A 1 163 ? 14.601 -40.047 -10.726 1.00 67.75 163 LYS A O 1
#